Protein AF-A0A2V6JYT2-F1 (afdb_monomer_lite)

Secondary structure (DSSP, 8-state):
--PPEEEEEEE-----------PPPP-S--PPP-SPBPPGGGS--HHHHHHH-TT--EEEEEE--TT--S--SEEEEEEEE-TTS--EEEEEEEEESSHHHHHHHHHHHHHHHHTSTTEEE---TTS-TT---EEE-

Radius of gyration: 15.42 Å; chains: 1; bounding box: 34×36×38 Å

Foldseek 3Di:
DQDWDKDKDKDFAQDQDPPDPDDDDDDDDDPDLPQAADDPVPDDDPVRVCVVVVQQNDWPDKDADPLFDFHFNHKMKTWTHGPVRRGIIIIMMTIDSDPVRVLVRLVVSLVVQVPDAQWDWDDDVVDDPSDGDIYRD

Sequence (137 aa):
MKRIAILFAAIIVILPLVRGEQSPPRGTDGVSASGALVSRDAVVPLTLVTRFFPEATQEMSTGQNATAVGKSKATRSVIYTSSDKSKKVTMSVDQYASSSDASAAYEEAVQKSRTAQGFSPVDAPNLGLQAFIGAVT

Structure (mmCIF, N/CA/C/O backbone):
data_AF-A0A2V6JYT2-F1
#
_entry.id   AF-A0A2V6JYT2-F1
#
loop_
_atom_site.group_PDB
_atom_site.id
_atom_site.type_symbol
_atom_site.label_atom_id
_atom_site.label_alt_id
_atom_site.label_comp_id
_atom_site.label_asym_id
_atom_site.label_entity_id
_atom_site.label_seq_id
_atom_site.pdbx_PDB_ins_code
_atom_site.Cartn_x
_atom_site.Cartn_y
_atom_site.Cartn_z
_atom_site.occupancy
_atom_site.B_iso_or_equiv
_atom_site.auth_seq_id
_atom_site.auth_comp_id
_atom_site.auth_asym_id
_atom_site.auth_atom_id
_atom_site.pdbx_PDB_model_num
ATOM 1 N N . MET A 1 1 ? 7.251 -13.820 -23.187 1.00 34.16 1 MET A N 1
ATOM 2 C CA . MET A 1 1 ? 6.327 -13.613 -22.047 1.00 34.16 1 MET A CA 1
ATOM 3 C C . MET A 1 1 ? 6.923 -12.551 -21.126 1.00 34.16 1 MET A C 1
ATOM 5 O O . MET A 1 1 ? 7.953 -12.814 -20.519 1.00 34.16 1 MET A O 1
ATOM 9 N N . LYS A 1 2 ? 6.373 -11.327 -21.098 1.00 34.50 2 LYS A N 1
ATOM 10 C CA . LYS A 1 2 ? 6.871 -10.240 -20.231 1.00 34.50 2 LYS A CA 1
ATOM 11 C C . LYS A 1 2 ? 6.409 -10.516 -18.797 1.00 34.50 2 LYS A C 1
ATOM 13 O O . LYS A 1 2 ? 5.213 -10.470 -18.533 1.00 34.50 2 LYS A O 1
ATOM 18 N N . ARG A 1 3 ? 7.339 -10.861 -17.904 1.00 34.78 3 ARG A N 1
ATOM 19 C CA . ARG A 1 3 ? 7.066 -11.057 -16.473 1.00 34.78 3 ARG A CA 1
ATOM 20 C C . ARG A 1 3 ? 6.843 -9.680 -15.844 1.00 34.78 3 ARG A C 1
ATOM 22 O O . ARG A 1 3 ? 7.733 -8.839 -15.899 1.00 34.78 3 ARG A O 1
ATOM 29 N N . ILE A 1 4 ? 5.641 -9.437 -15.333 1.00 36.78 4 ILE A N 1
ATOM 30 C CA . ILE A 1 4 ? 5.256 -8.188 -14.665 1.00 36.78 4 ILE A CA 1
ATOM 31 C C . ILE A 1 4 ? 5.513 -8.362 -13.164 1.00 36.78 4 ILE A C 1
ATOM 33 O O . ILE A 1 4 ? 5.145 -9.394 -12.609 1.00 36.78 4 ILE A O 1
ATOM 37 N N . ALA A 1 5 ? 6.134 -7.370 -12.524 1.00 38.09 5 ALA A N 1
ATOM 38 C CA . ALA A 1 5 ? 6.329 -7.321 -11.075 1.00 38.09 5 ALA A CA 1
ATOM 39 C C . ALA A 1 5 ? 5.297 -6.376 -10.438 1.00 38.09 5 ALA A C 1
ATOM 41 O O . ALA A 1 5 ? 5.058 -5.280 -10.952 1.00 38.09 5 ALA A O 1
ATOM 42 N N . ILE A 1 6 ? 4.680 -6.827 -9.345 1.00 40.28 6 ILE A N 1
ATOM 43 C CA . ILE A 1 6 ? 3.630 -6.121 -8.603 1.00 40.28 6 ILE A CA 1
ATOM 44 C C . ILE A 1 6 ? 4.134 -5.906 -7.175 1.00 40.28 6 ILE A C 1
ATOM 46 O O . ILE A 1 6 ? 4.508 -6.877 -6.519 1.00 40.28 6 ILE A O 1
ATOM 50 N N . LEU A 1 7 ? 4.140 -4.656 -6.703 1.00 40.06 7 LEU A N 1
ATOM 51 C CA . LEU A 1 7 ? 4.433 -4.321 -5.308 1.00 40.06 7 LEU A CA 1
ATOM 52 C C . LEU A 1 7 ? 3.122 -4.034 -4.569 1.00 40.06 7 LEU A C 1
ATOM 54 O O . LEU A 1 7 ? 2.332 -3.202 -5.017 1.00 40.06 7 LEU A O 1
ATOM 58 N N . PHE A 1 8 ? 2.913 -4.704 -3.436 1.00 39.91 8 PHE A N 1
ATOM 59 C CA . PHE A 1 8 ? 1.818 -4.412 -2.513 1.00 39.91 8 PHE A CA 1
ATOM 60 C C . PHE A 1 8 ? 2.359 -3.601 -1.341 1.00 39.91 8 PHE A C 1
ATOM 62 O O . PHE A 1 8 ? 3.177 -4.098 -0.571 1.00 39.91 8 PHE A O 1
ATOM 69 N N . ALA A 1 9 ? 1.880 -2.368 -1.192 1.00 39.22 9 ALA A N 1
ATOM 70 C CA . ALA A 1 9 ? 2.132 -1.556 -0.011 1.00 39.22 9 ALA A CA 1
ATOM 71 C C . ALA A 1 9 ? 0.795 -1.258 0.677 1.00 39.22 9 ALA A C 1
ATOM 73 O O . ALA A 1 9 ? -0.102 -0.636 0.096 1.00 39.22 9 ALA A O 1
ATOM 74 N N . ALA A 1 10 ? 0.659 -1.725 1.918 1.00 35.66 10 ALA A N 1
ATOM 75 C CA . ALA A 1 10 ? -0.431 -1.359 2.811 1.00 35.66 10 ALA A CA 1
ATOM 76 C C . ALA A 1 10 ? 0.118 -0.360 3.831 1.00 35.66 10 ALA A C 1
ATOM 78 O O . ALA A 1 10 ? 0.991 -0.704 4.624 1.00 35.66 10 ALA A O 1
ATOM 79 N N . ILE A 1 11 ? -0.380 0.877 3.803 1.00 40.81 11 ILE A N 1
ATOM 80 C CA . ILE A 1 11 ? -0.053 1.872 4.824 1.00 40.81 11 ILE A CA 1
ATOM 81 C C . ILE A 1 11 ? -1.250 1.940 5.772 1.00 40.81 11 ILE A C 1
ATOM 83 O O . ILE A 1 11 ? -2.325 2.425 5.409 1.00 40.81 11 ILE A O 1
ATOM 87 N N . ILE A 1 12 ? -1.069 1.438 6.992 1.00 34.78 12 ILE A N 1
ATOM 88 C CA . ILE A 1 12 ? -2.044 1.589 8.073 1.00 34.78 12 ILE A CA 1
ATOM 89 C C . ILE A 1 12 ? -1.742 2.925 8.750 1.00 34.78 12 ILE A C 1
ATOM 91 O O . ILE A 1 12 ? -0.849 3.019 9.586 1.00 34.78 12 ILE A O 1
ATOM 95 N N . VAL A 1 13 ? -2.467 3.974 8.368 1.00 31.86 13 VAL A N 1
ATOM 96 C CA . VAL A 1 13 ? -2.401 5.266 9.057 1.00 31.86 13 VAL A CA 1
ATOM 97 C C . VAL A 1 13 ? -3.623 5.390 9.961 1.00 31.86 13 VAL A C 1
ATOM 99 O O . VAL A 1 13 ? -4.723 5.666 9.482 1.00 31.86 13 VAL A O 1
ATOM 102 N N . ILE A 1 14 ? -3.442 5.195 11.268 1.00 31.02 14 ILE A N 1
ATOM 103 C CA . ILE A 1 14 ? -4.459 5.528 12.273 1.00 31.02 14 ILE A CA 1
ATOM 104 C C . ILE A 1 14 ? -4.272 7.010 12.623 1.00 31.02 14 ILE A C 1
ATOM 106 O O . ILE A 1 14 ? -3.548 7.341 13.552 1.00 31.02 14 ILE A O 1
ATOM 110 N N . LEU A 1 15 ? -4.883 7.911 11.850 1.00 28.33 15 LEU A N 1
ATOM 111 C CA . LEU A 1 15 ? -4.938 9.340 12.184 1.00 28.33 15 LEU A CA 1
ATOM 112 C C . LEU A 1 15 ? -6.358 9.712 12.631 1.00 28.33 15 LEU A C 1
ATOM 114 O O . LEU A 1 15 ? -7.304 9.367 11.917 1.00 28.33 15 LEU A O 1
ATOM 118 N N . PRO A 1 16 ? -6.544 10.460 13.735 1.00 28.14 16 PRO A N 1
ATOM 119 C CA . PRO A 1 16 ? -7.782 11.194 13.948 1.00 28.14 16 PRO A CA 1
ATOM 120 C C . PRO A 1 16 ? -7.913 12.256 12.847 1.00 28.14 16 PRO A C 1
ATOM 122 O O . PRO A 1 16 ? -7.005 13.054 12.610 1.00 28.14 16 PRO A O 1
ATOM 125 N N . LEU A 1 17 ? -9.036 12.244 12.131 1.00 32.84 17 LEU A N 1
ATOM 126 C CA . LEU A 1 17 ? -9.308 13.184 11.046 1.00 32.84 17 LEU A CA 1
ATOM 127 C C . LEU A 1 17 ? -9.512 14.599 11.617 1.00 32.84 17 LEU A C 1
ATOM 129 O O . LEU A 1 17 ? -10.593 14.939 12.093 1.00 32.84 17 LEU A O 1
ATOM 133 N N . VAL A 1 18 ? -8.492 15.455 11.519 1.00 29.80 18 VAL A N 1
ATOM 134 C CA . VAL A 1 18 ? -8.724 16.901 11.424 1.00 29.80 18 VAL A CA 1
ATOM 135 C C . VAL A 1 18 ? -9.367 17.145 10.061 1.00 29.80 18 VAL A C 1
ATOM 137 O O . VAL A 1 18 ? -8.817 16.769 9.025 1.00 29.80 18 VAL A O 1
ATOM 140 N N . ARG A 1 19 ? -10.571 17.729 10.061 1.00 34.16 19 ARG A N 1
ATOM 141 C CA . ARG A 1 19 ? -11.300 18.128 8.852 1.00 34.16 19 ARG A CA 1
ATOM 142 C C . ARG A 1 19 ? -10.484 19.195 8.115 1.00 34.16 19 ARG A C 1
ATOM 144 O O . ARG A 1 19 ? -10.580 20.378 8.416 1.00 34.16 19 ARG A O 1
ATOM 151 N N . GLY A 1 20 ? -9.696 18.754 7.148 1.00 30.61 20 GLY A N 1
ATOM 152 C CA . GLY A 1 20 ? -9.017 19.592 6.176 1.00 30.61 20 GLY A CA 1
ATOM 153 C C . GLY A 1 20 ? -8.935 18.824 4.870 1.00 30.61 20 GLY A C 1
ATOM 154 O O . GLY A 1 20 ? -8.175 17.866 4.754 1.00 30.61 20 GLY A O 1
ATOM 155 N N . GLU A 1 21 ? -9.752 19.212 3.895 1.00 38.12 21 GLU A N 1
ATOM 156 C CA . GLU A 1 21 ? -9.551 18.828 2.502 1.00 38.12 21 GLU A CA 1
ATOM 157 C C . GLU A 1 21 ? -8.209 19.414 2.058 1.00 38.12 21 GLU A C 1
ATOM 159 O O . GLU A 1 21 ? -8.109 20.581 1.679 1.00 38.12 21 GLU A O 1
ATOM 164 N N . GLN A 1 22 ? -7.140 18.630 2.187 1.00 30.80 22 GLN A N 1
ATOM 165 C CA . GLN A 1 22 ? -5.821 19.072 1.772 1.00 30.80 22 GLN A CA 1
ATOM 166 C C . GLN A 1 22 ? -5.760 19.025 0.246 1.00 30.80 22 GLN A C 1
ATOM 168 O O . GLN A 1 22 ? -5.538 17.981 -0.367 1.00 30.80 22 GLN A O 1
ATOM 173 N N . SER A 1 23 ? -5.999 20.190 -0.358 1.00 32.00 23 SER A N 1
ATOM 174 C CA . SER A 1 23 ? -5.644 20.472 -1.746 1.00 32.00 23 SER A CA 1
ATOM 175 C C . SER A 1 23 ? -4.159 20.141 -1.962 1.00 32.00 23 SER A C 1
ATOM 177 O O . SER A 1 23 ? -3.344 20.457 -1.088 1.00 32.00 23 SER A O 1
ATOM 179 N N . PRO A 1 24 ? -3.771 19.515 -3.088 1.00 37.28 24 PRO A N 1
ATOM 180 C CA . PRO A 1 24 ? -2.376 19.169 -3.321 1.00 37.28 24 PRO A CA 1
ATOM 181 C C . PRO A 1 24 ? -1.527 20.447 -3.430 1.00 37.28 24 PRO A C 1
ATOM 183 O O . PRO A 1 24 ? -1.917 21.363 -4.165 1.00 37.28 24 PRO A O 1
ATOM 186 N N . PRO A 1 25 ? -0.364 20.533 -2.759 1.00 34.56 25 PRO A N 1
ATOM 187 C CA . PRO A 1 25 ? 0.583 21.603 -3.025 1.00 34.56 25 PRO A CA 1
ATOM 188 C C . PRO A 1 25 ? 1.113 21.465 -4.460 1.00 34.56 25 PRO A C 1
ATOM 190 O O . PRO A 1 25 ? 1.455 20.374 -4.918 1.00 34.56 25 PRO A O 1
ATOM 193 N N . ARG A 1 26 ? 1.140 22.583 -5.192 1.00 46.09 26 ARG A N 1
ATOM 194 C CA . ARG A 1 26 ? 1.778 22.683 -6.511 1.00 46.09 26 ARG A CA 1
ATOM 195 C C . ARG A 1 26 ? 3.294 22.843 -6.339 1.00 46.09 26 ARG A C 1
ATOM 197 O O . ARG A 1 26 ? 3.721 23.757 -5.641 1.00 46.09 26 ARG A O 1
ATOM 204 N N . GLY A 1 27 ? 4.057 22.020 -7.064 1.00 35.28 27 GLY A N 1
ATOM 205 C CA . GLY A 1 27 ? 5.527 22.055 -7.191 1.00 35.28 27 GLY A CA 1
ATOM 206 C C . GLY A 1 27 ? 6.207 21.080 -6.223 1.00 35.28 27 GLY A C 1
ATOM 207 O O . GLY A 1 27 ? 5.874 21.085 -5.048 1.00 35.28 27 GLY A O 1
ATOM 208 N N . THR A 1 28 ? 7.114 20.186 -6.620 1.00 38.91 28 THR A N 1
ATOM 209 C CA . THR A 1 28 ? 8.091 20.187 -7.724 1.00 38.91 28 THR A CA 1
ATOM 210 C C . THR A 1 28 ? 8.371 18.750 -8.215 1.00 38.91 28 THR A C 1
ATOM 212 O O . THR A 1 28 ? 8.385 17.815 -7.422 1.00 38.91 28 THR A O 1
ATOM 215 N N . ASP A 1 29 ? 8.554 18.587 -9.532 1.00 44.16 29 ASP A N 1
ATOM 216 C CA . ASP A 1 29 ? 9.146 17.442 -10.257 1.00 44.16 29 ASP A CA 1
ATOM 217 C C . ASP A 1 29 ? 8.909 16.017 -9.717 1.00 44.16 29 ASP A C 1
ATOM 219 O O . ASP A 1 29 ? 9.833 15.252 -9.442 1.00 44.16 29 ASP A O 1
ATOM 223 N N . GLY A 1 30 ? 7.640 15.608 -9.657 1.00 38.75 30 GLY A N 1
ATOM 224 C CA . GLY A 1 30 ? 7.263 14.196 -9.600 1.00 38.75 30 GLY A CA 1
ATOM 225 C C . GLY A 1 30 ? 7.188 13.619 -11.013 1.00 38.75 30 GLY A C 1
ATOM 226 O O . GLY A 1 30 ? 6.240 13.909 -11.745 1.00 38.75 30 GLY A O 1
ATOM 227 N N . VAL A 1 31 ? 8.177 12.815 -11.417 1.00 40.34 31 VAL A N 1
ATOM 228 C CA . VAL A 1 31 ? 8.126 12.071 -12.686 1.00 40.34 31 VAL A CA 1
ATOM 229 C C . VAL A 1 31 ? 6.838 11.248 -12.714 1.00 40.34 31 VAL A C 1
ATOM 231 O O . VAL A 1 31 ? 6.617 10.376 -11.878 1.00 40.34 31 VAL A O 1
ATOM 234 N N . SER A 1 32 ? 5.981 11.589 -13.676 1.00 41.00 32 SER A N 1
ATOM 235 C CA . SER A 1 32 ? 4.633 11.065 -13.855 1.00 41.00 32 SER A CA 1
ATOM 236 C C . SER A 1 32 ? 4.590 9.535 -13.822 1.00 41.00 32 SER A C 1
ATOM 238 O O . SER A 1 32 ? 5.157 8.876 -14.696 1.00 41.00 32 SER A O 1
ATOM 240 N N . ALA A 1 33 ? 3.797 8.972 -12.904 1.00 51.19 33 ALA A N 1
ATOM 241 C CA . ALA A 1 33 ? 3.042 7.767 -13.235 1.00 51.19 33 ALA A CA 1
ATOM 242 C C . ALA A 1 33 ? 2.311 8.057 -14.554 1.00 51.19 33 ALA A C 1
ATOM 244 O O . ALA A 1 33 ? 1.768 9.150 -14.710 1.00 51.19 33 ALA A O 1
ATOM 245 N N . SER A 1 34 ? 2.317 7.137 -15.517 1.00 52.03 34 SER A N 1
ATOM 246 C CA . SER A 1 34 ? 1.886 7.400 -16.905 1.00 52.03 34 SER A CA 1
ATOM 247 C C . SER A 1 34 ? 0.393 7.752 -17.102 1.00 52.03 34 SER A C 1
ATOM 249 O O . SER A 1 34 ? -0.164 7.554 -18.176 1.00 52.03 34 SER A O 1
ATOM 251 N N . GLY A 1 35 ? -0.318 8.218 -16.075 1.00 63.38 35 GLY A N 1
ATOM 252 C CA . GLY A 1 35 ? -1.769 8.368 -16.077 1.00 63.38 35 GLY A CA 1
ATOM 253 C C . GLY A 1 35 ? -2.492 7.031 -15.872 1.00 63.38 35 GLY A C 1
ATOM 254 O O . GLY A 1 35 ? -3.630 7.008 -15.408 1.00 63.38 35 GLY A O 1
ATOM 255 N N . ALA A 1 36 ? -1.831 5.911 -16.177 1.00 84.38 36 ALA A N 1
ATOM 256 C CA . ALA A 1 36 ? -2.442 4.595 -16.204 1.00 84.38 36 ALA A CA 1
ATOM 257 C C . ALA A 1 36 ? -2.801 4.073 -14.805 1.00 84.38 36 ALA A C 1
ATOM 259 O O . ALA A 1 36 ? -2.002 4.117 -13.867 1.00 84.38 36 ALA A O 1
ATOM 260 N N . LEU A 1 37 ? -4.009 3.519 -14.698 1.00 92.25 37 LEU A N 1
ATOM 261 C CA . LEU A 1 37 ? -4.483 2.826 -13.508 1.00 92.25 37 LEU A CA 1
ATOM 262 C C . LEU A 1 37 ? -4.236 1.322 -13.630 1.00 92.25 37 LEU A C 1
ATOM 264 O O . LEU A 1 37 ? -4.544 0.723 -14.660 1.00 92.25 37 LEU A O 1
ATOM 268 N N . VAL A 1 38 ? -3.756 0.695 -12.556 1.00 91.75 38 VAL A N 1
ATOM 269 C CA . VAL A 1 38 ? -3.718 -0.776 -12.458 1.00 91.75 38 VAL A CA 1
ATOM 270 C C . VAL A 1 38 ? -5.154 -1.334 -12.528 1.00 91.75 38 VAL A C 1
ATOM 272 O O . VAL A 1 38 ? -6.107 -0.654 -12.126 1.00 91.75 38 VAL A O 1
ATOM 275 N N . SER A 1 39 ? -5.340 -2.555 -13.048 1.00 90.50 39 SER A N 1
ATOM 276 C CA . SER A 1 39 ? -6.658 -3.217 -13.067 1.00 90.50 39 SER A CA 1
ATOM 277 C C . SER A 1 39 ? -7.246 -3.343 -11.656 1.00 90.50 39 SER A C 1
ATOM 279 O O . SER A 1 39 ? -6.516 -3.516 -10.679 1.00 90.50 39 SER A O 1
ATOM 281 N N . ARG A 1 40 ? -8.579 -3.285 -11.549 1.00 88.44 40 ARG A N 1
ATOM 282 C CA . ARG A 1 40 ? -9.297 -3.519 -10.286 1.00 88.44 40 ARG A CA 1
ATOM 283 C C . ARG A 1 40 ? -9.076 -4.932 -9.745 1.00 88.44 40 ARG A C 1
ATOM 285 O O . ARG A 1 40 ? -9.041 -5.087 -8.532 1.00 88.44 40 ARG A O 1
ATOM 292 N N . ASP A 1 41 ? -8.833 -5.913 -10.611 1.00 88.56 41 ASP A N 1
ATOM 293 C CA . ASP A 1 41 ? -8.619 -7.312 -10.205 1.00 88.56 41 ASP A CA 1
ATOM 294 C C . ASP A 1 41 ? -7.315 -7.528 -9.421 1.00 88.56 41 ASP A C 1
ATOM 296 O O . ASP A 1 41 ? -7.146 -8.551 -8.765 1.00 88.56 41 ASP A O 1
ATOM 300 N N . ALA A 1 42 ? -6.382 -6.571 -9.480 1.00 85.19 42 ALA A N 1
ATOM 301 C CA . ALA A 1 42 ? -5.143 -6.610 -8.705 1.00 85.19 42 ALA A CA 1
ATOM 302 C C . ALA A 1 42 ? -5.288 -5.994 -7.301 1.00 85.19 42 ALA A C 1
ATOM 304 O O . ALA A 1 42 ? -4.342 -6.031 -6.517 1.00 85.19 42 ALA A O 1
ATOM 305 N N . VAL A 1 43 ? -6.440 -5.395 -6.980 1.00 88.31 43 VAL A N 1
ATOM 306 C CA . VAL A 1 43 ? -6.708 -4.810 -5.662 1.00 88.31 43 VAL A CA 1
ATOM 307 C C . VAL A 1 43 ? -7.279 -5.868 -4.727 1.00 88.31 43 VAL A C 1
ATOM 309 O O . VAL A 1 43 ? -8.114 -6.675 -5.121 1.00 88.31 43 VAL A O 1
ATOM 312 N N . VAL A 1 44 ? -6.882 -5.808 -3.455 1.00 87.75 44 VAL A N 1
ATOM 313 C CA . VAL A 1 44 ? -7.452 -6.631 -2.381 1.00 87.75 44 VAL A CA 1
ATOM 314 C C . VAL A 1 44 ? -8.934 -6.278 -2.183 1.00 87.75 44 VAL A C 1
ATOM 316 O O . VAL A 1 44 ? -9.210 -5.151 -1.777 1.00 87.75 44 VAL A O 1
ATOM 319 N N . PRO A 1 45 ? -9.892 -7.195 -2.423 1.00 90.88 45 PRO A N 1
ATOM 320 C CA . PRO A 1 45 ? -11.317 -6.913 -2.256 1.00 90.88 45 PRO A CA 1
ATOM 321 C C . PRO A 1 45 ? -11.688 -6.601 -0.805 1.00 90.88 45 PRO A C 1
ATOM 323 O O . PRO A 1 45 ? -11.122 -7.189 0.119 1.00 90.88 45 PRO A O 1
ATOM 326 N N . LEU A 1 46 ? -12.712 -5.764 -0.606 1.00 92.81 46 LEU A N 1
ATOM 327 C CA . LEU A 1 46 ? -13.221 -5.377 0.717 1.00 92.81 46 LEU A CA 1
ATOM 328 C C . LEU A 1 46 ? -13.469 -6.582 1.641 1.00 92.81 46 LEU A C 1
ATOM 330 O O . LEU A 1 46 ? -13.114 -6.530 2.810 1.00 92.81 46 LEU A O 1
ATOM 334 N N . THR A 1 47 ? -13.995 -7.693 1.116 1.00 92.94 47 THR A N 1
ATOM 335 C CA . THR A 1 47 ? -14.256 -8.919 1.893 1.00 92.94 47 THR A CA 1
ATOM 336 C C . THR A 1 47 ? -13.002 -9.557 2.495 1.00 92.94 47 THR A C 1
ATOM 338 O O . THR A 1 47 ? -13.097 -10.241 3.514 1.00 92.94 47 THR A O 1
ATOM 341 N N . LEU A 1 48 ? -11.828 -9.364 1.883 1.00 92.31 48 LEU A N 1
ATOM 342 C CA . LEU A 1 48 ? -10.544 -9.758 2.464 1.00 92.31 48 LEU A CA 1
ATOM 343 C C . LEU A 1 48 ? -10.025 -8.687 3.420 1.00 92.31 48 LEU A C 1
ATOM 345 O O . LEU A 1 48 ? -9.526 -9.034 4.485 1.00 92.31 48 LEU A O 1
ATOM 349 N N . VAL A 1 49 ? -10.191 -7.405 3.086 1.00 92.00 49 VAL A N 1
ATOM 350 C CA . VAL A 1 49 ? -9.798 -6.294 3.966 1.00 92.00 49 VAL A CA 1
ATOM 351 C C . VAL A 1 49 ? -10.496 -6.397 5.317 1.00 92.00 49 VAL A C 1
ATOM 353 O O . VAL A 1 49 ? -9.821 -6.360 6.341 1.00 92.00 49 VAL A O 1
ATOM 356 N N . THR A 1 50 ? -11.808 -6.644 5.339 1.00 92.88 50 THR A N 1
ATOM 357 C CA . THR A 1 50 ? -12.601 -6.786 6.570 1.00 92.88 50 THR A CA 1
ATOM 358 C C . THR A 1 50 ? -12.161 -7.955 7.448 1.00 92.88 50 THR A C 1
ATOM 360 O O . THR A 1 50 ? -12.414 -7.944 8.646 1.00 92.88 50 THR A O 1
ATOM 363 N N . ARG A 1 51 ? -11.489 -8.976 6.894 1.00 93.12 51 ARG A N 1
ATOM 364 C CA . ARG A 1 51 ? -10.953 -10.086 7.703 1.00 93.12 51 ARG A CA 1
ATOM 365 C C . ARG A 1 51 ? -9.762 -9.657 8.560 1.00 93.12 51 ARG A C 1
ATOM 367 O O . ARG A 1 51 ? -9.578 -10.215 9.635 1.00 93.12 51 ARG A O 1
ATOM 374 N N . PHE A 1 52 ? -8.969 -8.693 8.090 1.00 88.44 52 PHE A N 1
ATOM 375 C CA . PHE A 1 52 ? -7.783 -8.187 8.795 1.00 88.44 52 PHE A CA 1
ATOM 376 C C . PHE A 1 52 ? -8.040 -6.852 9.503 1.00 88.44 52 PHE A C 1
ATOM 378 O O . PHE A 1 52 ? -7.437 -6.571 10.534 1.00 88.44 52 PHE A O 1
ATOM 385 N N . PHE A 1 53 ? -8.967 -6.052 8.976 1.00 90.69 53 PHE A N 1
ATOM 386 C CA . PHE A 1 53 ? -9.397 -4.768 9.516 1.00 90.69 53 PHE A CA 1
ATOM 387 C C . PHE A 1 53 ? -10.930 -4.752 9.609 1.00 90.69 53 PHE A C 1
ATOM 389 O O . PHE A 1 53 ? -11.582 -4.167 8.744 1.00 90.69 53 PHE A O 1
ATOM 396 N N . PRO A 1 54 ? -11.530 -5.386 10.636 1.00 92.88 54 PRO A N 1
ATOM 397 C CA . PRO A 1 54 ? -12.990 -5.522 10.749 1.00 92.88 54 PRO A CA 1
ATOM 398 C C . PRO A 1 54 ? -13.747 -4.191 10.747 1.00 92.88 54 PRO A C 1
ATOM 400 O O . PRO A 1 54 ? -14.890 -4.119 10.311 1.00 92.88 54 PRO A O 1
ATOM 403 N N . GLU A 1 55 ? -13.078 -3.131 11.194 1.00 90.69 55 GLU A N 1
ATOM 404 C CA . GLU A 1 55 ? -13.593 -1.764 11.217 1.00 90.69 55 GLU A CA 1
ATOM 405 C C . GLU A 1 55 ? -13.729 -1.147 9.817 1.00 90.69 55 GLU A C 1
ATOM 407 O O . GLU A 1 55 ? -14.496 -0.211 9.645 1.00 90.69 55 GLU A O 1
ATOM 412 N N . ALA A 1 56 ? -12.988 -1.619 8.808 1.00 93.25 56 ALA A N 1
ATOM 413 C CA . ALA A 1 56 ? -13.006 -1.065 7.456 1.00 93.25 56 ALA A CA 1
ATOM 414 C C . ALA A 1 56 ? -14.147 -1.686 6.633 1.00 93.25 56 ALA A C 1
ATOM 416 O O . ALA A 1 56 ? -13.934 -2.611 5.855 1.00 93.25 56 ALA A O 1
ATOM 417 N N . THR A 1 57 ? -15.370 -1.196 6.830 1.00 95.62 57 THR A N 1
ATOM 418 C CA . THR A 1 57 ? -16.614 -1.780 6.300 1.00 95.62 57 THR A CA 1
ATOM 419 C C . THR A 1 57 ? -17.032 -1.259 4.925 1.00 95.62 57 THR A C 1
ATOM 421 O O . THR A 1 57 ? -17.975 -1.791 4.338 1.00 95.62 57 THR A O 1
ATOM 424 N N . GLN A 1 58 ? -16.375 -0.222 4.400 1.00 96.06 58 GLN A N 1
ATOM 425 C CA . GLN A 1 58 ? -16.755 0.431 3.145 1.00 96.06 58 GLN A CA 1
ATOM 426 C C . GLN A 1 58 ? -15.531 0.758 2.292 1.00 96.06 58 GLN A C 1
ATOM 428 O O . GLN A 1 58 ? -14.498 1.164 2.817 1.00 96.06 58 GLN A O 1
ATOM 433 N N . GLU A 1 59 ? -15.651 0.643 0.968 1.00 94.69 59 GLU A N 1
ATOM 434 C CA . GLU A 1 59 ? -14.739 1.324 0.044 1.00 94.69 59 GLU A CA 1
ATOM 435 C C . GLU A 1 59 ? -15.195 2.781 -0.106 1.00 94.69 59 GLU A C 1
ATOM 437 O O . GLU A 1 59 ? -16.320 3.044 -0.524 1.00 94.69 59 GLU A O 1
ATOM 442 N N . MET A 1 60 ? -14.324 3.729 0.234 1.00 93.94 60 MET A N 1
ATOM 443 C CA . MET A 1 60 ? -14.590 5.162 0.118 1.00 93.94 60 MET A CA 1
ATOM 444 C C . MET A 1 60 ? -14.152 5.722 -1.235 1.00 93.94 60 MET A C 1
ATOM 446 O O . MET A 1 60 ? -14.853 6.551 -1.812 1.00 93.94 60 MET A O 1
ATOM 450 N N . SER A 1 61 ? -12.977 5.325 -1.730 1.00 93.44 61 SER A N 1
ATOM 451 C CA . SER A 1 61 ? -12.461 5.822 -3.006 1.00 93.44 61 SER A CA 1
ATOM 452 C C . SER A 1 61 ? -11.418 4.898 -3.624 1.00 93.44 61 SER A C 1
ATOM 454 O O . SER A 1 61 ? -10.754 4.116 -2.944 1.00 93.44 61 SER A O 1
ATOM 456 N N . THR A 1 62 ? -11.243 5.036 -4.939 1.00 93.25 62 THR A N 1
ATOM 457 C CA . THR A 1 62 ? -10.131 4.456 -5.690 1.00 93.25 62 THR A CA 1
ATOM 458 C C . THR A 1 62 ? -9.531 5.505 -6.617 1.00 93.25 62 THR A C 1
ATOM 460 O O . THR A 1 62 ? -10.241 6.373 -7.123 1.00 93.25 62 THR A O 1
ATOM 463 N N . GLY A 1 63 ? -8.240 5.405 -6.901 1.00 93.12 63 GLY A N 1
ATOM 464 C CA . GLY A 1 63 ? -7.580 6.283 -7.857 1.00 93.12 63 GLY A CA 1
ATOM 465 C C . GLY A 1 63 ? -6.120 5.918 -8.030 1.00 93.12 63 GLY A C 1
ATOM 466 O O . GLY A 1 63 ? -5.716 4.806 -7.704 1.00 93.12 63 GLY A O 1
ATOM 467 N N . GLN A 1 64 ? -5.329 6.851 -8.544 1.00 92.81 64 GLN A N 1
ATOM 468 C CA . GLN A 1 64 ? -3.880 6.690 -8.615 1.00 92.81 64 GLN A CA 1
ATOM 469 C C . GLN A 1 64 ? -3.249 6.721 -7.220 1.00 92.81 64 GLN A C 1
ATOM 471 O O . GLN A 1 64 ? -3.749 7.380 -6.307 1.00 92.81 64 GLN A O 1
ATOM 476 N N . ASN A 1 65 ? -2.121 6.030 -7.068 1.00 91.12 65 ASN A N 1
ATOM 477 C CA . ASN A 1 65 ? -1.286 6.142 -5.881 1.00 91.12 65 ASN A CA 1
ATOM 478 C C . ASN A 1 65 ? -0.355 7.359 -6.002 1.00 91.12 65 ASN A C 1
ATOM 480 O O . ASN A 1 65 ? 0.662 7.296 -6.690 1.00 91.12 65 ASN A O 1
ATOM 484 N N . ALA A 1 66 ? -0.693 8.463 -5.332 1.00 88.12 66 ALA A N 1
ATOM 485 C CA . ALA A 1 66 ? 0.133 9.674 -5.325 1.00 88.12 66 ALA A CA 1
ATOM 486 C C . ALA A 1 66 ? 1.432 9.521 -4.511 1.00 88.12 66 ALA A C 1
ATOM 488 O O . ALA A 1 66 ? 2.328 10.350 -4.637 1.00 88.12 66 ALA A O 1
ATOM 489 N N . THR A 1 67 ? 1.540 8.479 -3.680 1.00 86.81 67 THR A N 1
ATOM 490 C CA . THR A 1 67 ? 2.740 8.195 -2.881 1.00 86.81 67 THR A CA 1
ATOM 491 C C . THR A 1 67 ? 3.632 7.133 -3.520 1.00 86.81 67 THR A C 1
ATOM 493 O O . THR A 1 67 ? 4.588 6.693 -2.885 1.00 86.81 67 THR A O 1
ATOM 496 N N . ALA A 1 68 ? 3.318 6.690 -4.744 1.00 88.88 68 ALA A N 1
ATOM 497 C CA . ALA A 1 68 ? 4.177 5.782 -5.490 1.00 88.88 68 ALA A CA 1
ATOM 498 C C . ALA A 1 68 ? 5.544 6.434 -5.724 1.00 88.88 68 ALA A C 1
ATOM 500 O O . ALA A 1 68 ? 5.642 7.628 -6.011 1.00 88.88 68 ALA A O 1
ATOM 501 N N . VAL A 1 69 ? 6.600 5.639 -5.607 1.00 88.50 69 VAL A N 1
ATOM 502 C CA . VAL A 1 69 ? 7.982 6.085 -5.803 1.00 88.50 69 VAL A CA 1
ATOM 503 C C . VAL A 1 69 ? 8.593 5.407 -7.026 1.00 88.50 69 VAL A C 1
ATOM 505 O O . VAL A 1 69 ? 8.025 4.468 -7.584 1.00 88.50 69 VAL A O 1
ATOM 508 N N . GLY A 1 70 ? 9.738 5.903 -7.489 1.00 88.62 70 GLY A N 1
ATOM 509 C CA . GLY A 1 70 ? 10.347 5.432 -8.729 1.00 88.62 70 GLY A CA 1
ATOM 510 C C . GLY A 1 70 ? 9.486 5.676 -9.979 1.00 88.62 70 GLY A C 1
ATOM 511 O O . GLY A 1 70 ? 8.597 6.526 -10.016 1.00 88.62 70 GLY A O 1
ATOM 512 N N . LYS A 1 71 ? 9.780 4.929 -11.049 1.00 89.19 71 LYS A N 1
ATOM 513 C CA . LYS A 1 71 ? 9.130 5.070 -12.366 1.00 89.19 71 LYS A CA 1
ATOM 514 C C . LYS A 1 71 ? 8.065 3.995 -12.569 1.00 89.19 71 LYS A C 1
ATOM 516 O O . LYS A 1 71 ? 8.243 3.063 -13.357 1.00 89.19 71 LYS A O 1
ATOM 521 N N . SER A 1 72 ? 6.964 4.108 -11.830 1.00 88.88 72 SER A N 1
ATOM 522 C CA . SER A 1 72 ? 5.824 3.205 -11.994 1.00 88.88 72 SER A CA 1
ATOM 523 C C . SER A 1 72 ? 5.160 3.391 -13.367 1.00 88.88 72 SER A C 1
ATOM 525 O O . SER A 1 72 ? 5.037 4.491 -13.909 1.00 88.88 72 SER A O 1
ATOM 527 N N . LYS A 1 73 ? 4.728 2.279 -13.964 1.00 91.88 73 LYS A N 1
ATOM 528 C CA . LYS A 1 73 ? 3.982 2.267 -15.226 1.00 91.88 73 LYS A CA 1
ATOM 529 C C . LYS A 1 73 ? 2.510 2.546 -14.998 1.00 91.88 73 LYS A C 1
ATOM 531 O O . LYS A 1 73 ? 1.906 3.255 -15.790 1.00 91.88 73 LYS A O 1
ATOM 536 N N . ALA A 1 74 ? 1.946 1.977 -13.945 1.00 90.62 74 ALA A N 1
ATOM 537 C CA . ALA A 1 74 ? 0.565 2.176 -13.550 1.00 90.62 74 ALA A CA 1
ATOM 538 C C . ALA A 1 74 ? 0.473 2.057 -12.034 1.00 90.62 74 ALA A C 1
ATOM 540 O O . ALA A 1 74 ? 1.227 1.291 -11.430 1.00 90.62 74 ALA A O 1
ATOM 541 N N . THR A 1 75 ? -0.462 2.781 -11.432 1.00 93.44 75 THR A N 1
ATOM 542 C CA . THR A 1 75 ? -0.695 2.718 -9.987 1.00 93.44 75 THR A CA 1
ATOM 543 C C . THR A 1 75 ? -2.172 2.582 -9.683 1.00 93.44 75 THR A C 1
ATOM 545 O O . THR A 1 75 ? -3.033 2.944 -10.488 1.00 93.44 75 THR A O 1
ATOM 548 N N . ARG A 1 76 ? -2.492 2.047 -8.511 1.00 93.94 76 ARG A N 1
ATOM 549 C CA . ARG A 1 76 ? -3.826 2.176 -7.939 1.00 93.94 76 ARG A CA 1
ATOM 550 C C . ARG A 1 76 ? -3.736 2.228 -6.427 1.00 93.94 76 ARG A C 1
ATOM 552 O O . ARG A 1 76 ? -3.034 1.434 -5.820 1.00 93.94 76 ARG A O 1
ATOM 559 N N . SER A 1 77 ? -4.502 3.129 -5.835 1.00 94.12 77 SER A N 1
ATOM 560 C CA . SER A 1 77 ? -4.772 3.192 -4.407 1.00 94.12 77 SER A CA 1
ATOM 561 C C . SER A 1 77 ? -6.271 3.032 -4.173 1.00 94.12 77 SER A C 1
ATOM 563 O O . SER A 1 77 ? -7.087 3.505 -4.974 1.00 94.12 77 SER A O 1
ATOM 565 N N . VAL A 1 78 ? -6.633 2.322 -3.109 1.00 94.94 78 VAL A N 1
ATOM 566 C CA . VAL A 1 78 ? -8.007 2.161 -2.636 1.00 94.94 78 VAL A CA 1
ATOM 567 C C . VAL A 1 78 ? -8.057 2.492 -1.158 1.00 94.94 78 VAL A C 1
ATOM 569 O O . VAL A 1 78 ? -7.222 2.038 -0.375 1.00 94.94 78 VAL A O 1
ATOM 572 N N . ILE A 1 79 ? -9.035 3.311 -0.800 1.00 94.44 79 ILE A N 1
ATOM 573 C CA . ILE A 1 79 ? -9.279 3.750 0.561 1.00 94.44 79 ILE A CA 1
ATOM 574 C C . ILE A 1 79 ? -10.508 3.019 1.080 1.00 94.44 79 ILE A C 1
ATOM 576 O O . ILE A 1 79 ? -11.609 3.209 0.564 1.00 94.44 79 ILE A O 1
ATOM 580 N N . TYR A 1 80 ? -10.315 2.233 2.132 1.00 94.56 80 TYR A N 1
ATOM 581 C CA . TYR A 1 80 ? -11.377 1.606 2.903 1.00 94.56 80 TYR A CA 1
ATOM 582 C C . TYR A 1 80 ? -11.571 2.341 4.221 1.00 94.56 80 TYR A C 1
ATOM 584 O O . TYR A 1 80 ? -10.593 2.771 4.835 1.00 94.56 80 TYR A O 1
ATOM 592 N N . THR A 1 81 ? -12.810 2.486 4.675 1.00 95.62 81 THR A N 1
ATOM 593 C CA . THR A 1 81 ? -13.114 3.202 5.916 1.00 95.62 81 THR A CA 1
ATOM 594 C C . THR A 1 81 ? -14.146 2.493 6.761 1.00 95.62 81 THR A C 1
ATOM 596 O O . THR A 1 81 ? -14.915 1.668 6.268 1.00 95.62 81 THR A O 1
ATOM 599 N N . SER A 1 82 ? -14.184 2.868 8.034 1.00 94.44 82 SER A N 1
ATOM 600 C CA . SER A 1 82 ? -15.324 2.595 8.899 1.00 94.44 82 SER A CA 1
ATOM 601 C C . SER A 1 82 ? -16.566 3.364 8.464 1.00 94.44 82 SER A C 1
ATOM 603 O O . SER A 1 82 ? -16.481 4.368 7.749 1.00 94.44 82 SER A O 1
ATOM 605 N N . SER A 1 83 ? -17.732 2.888 8.903 1.00 91.88 83 SER A N 1
ATOM 606 C CA . SER A 1 83 ? -19.036 3.486 8.588 1.00 91.88 83 SER A CA 1
ATOM 607 C C . SER A 1 83 ? -19.138 4.950 9.041 1.00 91.88 83 SER A C 1
ATOM 609 O O . SER A 1 83 ? -19.761 5.768 8.370 1.00 91.88 83 SER A O 1
A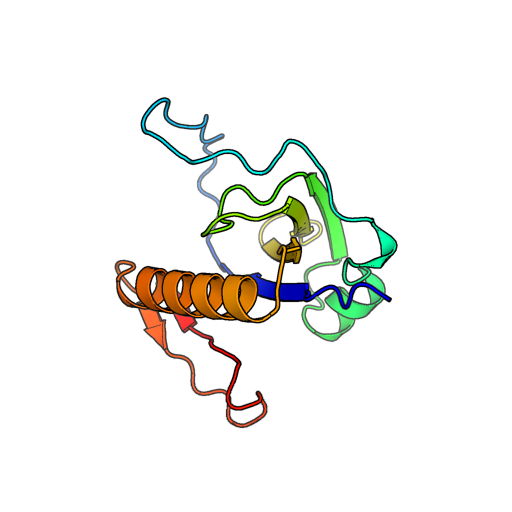TOM 611 N N . ASP A 1 84 ? -18.499 5.287 10.163 1.00 91.44 84 ASP A N 1
ATOM 612 C CA . ASP A 1 84 ? -18.394 6.645 10.716 1.00 91.44 84 ASP A CA 1
ATOM 613 C C . ASP A 1 84 ? -17.209 7.449 10.138 1.00 91.44 84 ASP A C 1
ATOM 615 O O . ASP A 1 84 ? -17.027 8.618 10.477 1.00 91.44 84 ASP A O 1
ATOM 619 N N . LYS A 1 85 ? -16.406 6.833 9.257 1.00 88.88 85 LYS A N 1
ATOM 620 C CA . LYS A 1 85 ? -15.198 7.386 8.622 1.00 88.88 85 LYS A CA 1
ATOM 621 C C . LYS A 1 85 ? -14.078 7.773 9.599 1.00 88.88 85 LYS A C 1
ATOM 623 O O . LYS A 1 85 ? -13.155 8.483 9.201 1.00 88.88 85 LYS A O 1
ATOM 628 N N . SER A 1 86 ? -14.124 7.306 10.849 1.00 88.50 86 SER A N 1
ATOM 629 C CA . SER A 1 86 ? -13.100 7.587 11.866 1.00 88.50 86 SER A CA 1
ATOM 630 C C . SER A 1 86 ? -11.801 6.804 11.656 1.00 88.50 86 SER A C 1
ATOM 632 O O . SER A 1 86 ? -10.737 7.245 12.090 1.00 88.50 86 SER A O 1
ATOM 634 N N . LYS A 1 87 ? -11.862 5.659 10.965 1.00 88.81 87 LYS A N 1
ATOM 635 C CA . LYS A 1 87 ? -10.709 4.813 10.637 1.00 88.81 87 LYS A CA 1
ATOM 636 C C . LYS A 1 87 ? -10.577 4.656 9.130 1.00 88.81 87 LYS A C 1
ATOM 638 O O . LYS A 1 87 ? -11.572 4.558 8.410 1.00 88.81 87 LYS A O 1
ATOM 643 N N . LYS A 1 88 ? -9.330 4.595 8.660 1.00 90.94 88 LYS A N 1
ATOM 644 C CA . LYS A 1 88 ? -8.985 4.476 7.244 1.00 90.94 88 LYS A CA 1
ATOM 645 C C . LYS A 1 88 ? -7.894 3.433 7.033 1.00 90.94 88 LYS A C 1
ATOM 647 O O . LYS A 1 88 ? -6.883 3.442 7.727 1.00 90.94 88 LYS A O 1
ATOM 652 N N . VAL A 1 89 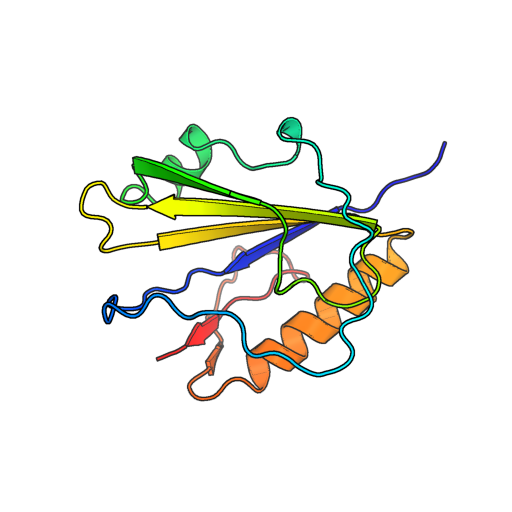? -8.077 2.587 6.030 1.00 92.56 89 VAL A N 1
ATOM 653 C CA . VAL A 1 89 ? -7.073 1.656 5.520 1.00 92.56 89 VAL A CA 1
ATOM 654 C C . VAL A 1 89 ? -6.834 1.997 4.059 1.00 92.56 89 VAL A C 1
ATOM 656 O O . VAL A 1 89 ? -7.746 1.899 3.240 1.00 92.56 89 VAL A O 1
ATOM 659 N N . THR A 1 90 ? -5.613 2.405 3.726 1.00 92.50 90 THR A N 1
ATOM 660 C CA . THR A 1 90 ? -5.222 2.668 2.341 1.00 92.50 90 THR A CA 1
ATOM 661 C C . THR A 1 90 ? -4.375 1.508 1.840 1.00 92.50 90 THR A C 1
ATOM 663 O O . THR A 1 90 ? -3.329 1.197 2.413 1.00 92.50 90 THR A O 1
ATOM 666 N N . MET A 1 91 ? -4.809 0.878 0.755 1.00 91.06 91 MET A N 1
ATOM 667 C CA . MET A 1 91 ? -4.057 -0.176 0.080 1.00 91.06 91 MET A CA 1
ATOM 668 C C . MET A 1 91 ? -3.669 0.287 -1.311 1.00 91.06 91 MET A C 1
ATOM 670 O O . MET A 1 91 ? -4.508 0.798 -2.051 1.00 91.06 91 MET A O 1
AT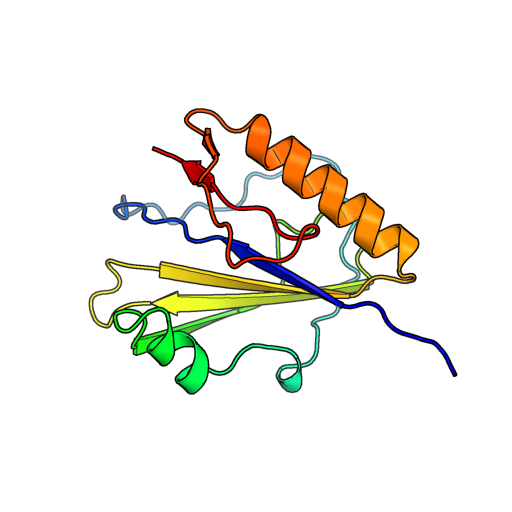OM 674 N N . SER A 1 92 ? -2.405 0.088 -1.670 1.00 91.69 92 SER A N 1
ATOM 675 C CA . SER A 1 92 ? -1.881 0.485 -2.971 1.00 91.69 92 SER A CA 1
ATOM 676 C C . SER A 1 92 ? -1.171 -0.659 -3.679 1.00 91.69 92 SER A C 1
ATOM 678 O O . SER A 1 92 ? -0.568 -1.532 -3.050 1.00 91.69 92 SER A O 1
ATOM 680 N N . VAL A 1 93 ? -1.282 -0.641 -5.003 1.00 91.69 93 VAL A N 1
ATOM 681 C CA . VAL A 1 93 ? -0.627 -1.569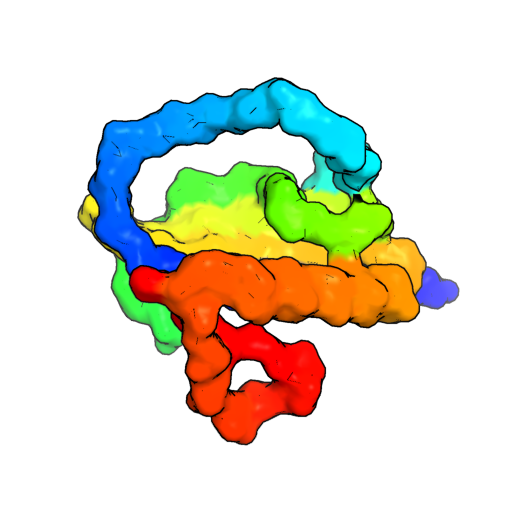 -5.911 1.00 91.69 93 VAL A CA 1
ATOM 682 C C . VAL A 1 93 ? 0.002 -0.784 -7.053 1.00 91.69 93 VAL A C 1
ATOM 684 O O . VAL A 1 93 ? -0.680 -0.056 -7.779 1.00 91.69 93 VAL A O 1
ATOM 687 N N . ASP A 1 94 ? 1.310 -0.956 -7.213 1.00 91.75 94 ASP A N 1
ATOM 688 C CA . ASP A 1 94 ? 2.094 -0.250 -8.219 1.00 91.75 94 ASP A CA 1
ATOM 689 C C . ASP A 1 94 ? 2.761 -1.260 -9.158 1.00 91.75 94 ASP A C 1
ATOM 691 O O . ASP A 1 94 ? 3.342 -2.267 -8.736 1.00 91.75 94 ASP A O 1
ATOM 695 N N . GLN A 1 95 ? 2.652 -0.995 -10.458 1.00 91.06 95 GLN A N 1
ATOM 696 C CA . GLN A 1 95 ? 3.207 -1.828 -11.515 1.00 91.06 95 GLN A CA 1
ATOM 697 C C . GLN A 1 95 ? 4.471 -1.184 -12.076 1.00 91.06 95 GLN A C 1
ATOM 699 O O . GLN A 1 95 ? 4.437 -0.041 -12.530 1.00 91.06 95 GLN A O 1
ATOM 704 N N . TYR A 1 96 ? 5.560 -1.947 -12.146 1.00 91.31 96 TYR A N 1
ATOM 705 C CA . TYR A 1 96 ? 6.850 -1.475 -12.658 1.00 91.31 96 TYR A CA 1
ATOM 706 C C . TYR A 1 96 ? 7.264 -2.209 -13.939 1.00 91.31 96 TYR A C 1
ATOM 708 O O . TYR A 1 96 ? 6.671 -3.221 -14.327 1.00 91.31 96 TYR A O 1
ATOM 716 N N . ALA A 1 97 ? 8.259 -1.665 -14.646 1.00 88.62 97 ALA A N 1
ATOM 717 C CA . ALA A 1 97 ? 8.755 -2.246 -15.894 1.00 88.62 97 ALA A CA 1
ATOM 718 C C . ALA A 1 97 ? 9.522 -3.559 -15.674 1.00 88.62 97 ALA A C 1
ATOM 720 O O . ALA A 1 97 ? 9.460 -4.446 -16.529 1.00 88.62 97 ALA A O 1
ATOM 721 N N . SER A 1 98 ? 10.194 -3.692 -14.530 1.00 86.75 98 SER A N 1
ATOM 722 C CA . SER A 1 98 ? 10.939 -4.881 -14.125 1.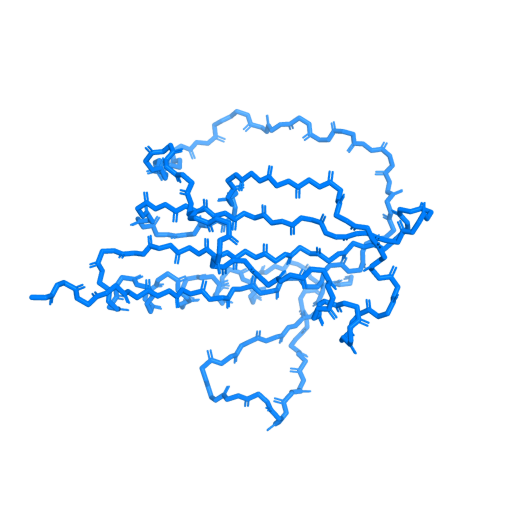00 86.75 98 SER A CA 1
ATOM 723 C C . SER A 1 98 ? 10.825 -5.135 -12.618 1.00 86.75 98 SER A C 1
ATOM 725 O O . SER A 1 98 ? 10.388 -4.272 -11.856 1.00 86.75 98 SER A O 1
ATOM 727 N N . SER A 1 99 ? 11.244 -6.325 -12.177 1.00 87.06 99 SER A N 1
ATOM 728 C CA . SER A 1 99 ? 11.376 -6.633 -10.748 1.00 87.06 99 SER A CA 1
ATOM 729 C C . SER A 1 99 ? 12.433 -5.769 -10.066 1.00 87.06 99 SER A C 1
ATOM 731 O O . SER A 1 99 ? 12.227 -5.368 -8.931 1.00 87.06 99 SER A O 1
ATOM 733 N N . SER A 1 100 ? 13.526 -5.437 -10.762 1.00 87.44 100 SER A N 1
ATOM 734 C CA . SER A 1 100 ? 14.574 -4.564 -10.223 1.00 87.44 100 SER A CA 1
ATOM 735 C C . SER A 1 100 ? 14.045 -3.159 -9.941 1.00 87.44 100 SER A C 1
ATOM 737 O O . SER A 1 100 ? 14.347 -2.596 -8.895 1.00 87.44 100 SER A O 1
ATOM 739 N N . ASP A 1 101 ? 13.220 -2.614 -10.842 1.00 85.31 101 ASP A N 1
ATOM 740 C CA . ASP A 1 101 ? 12.597 -1.300 -10.645 1.00 8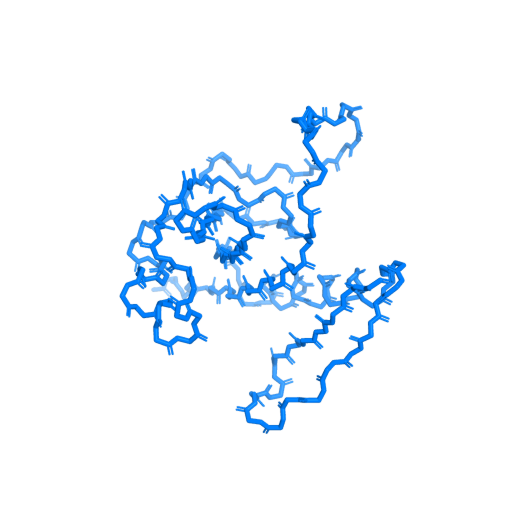5.31 101 ASP A CA 1
ATOM 741 C C . ASP A 1 101 ? 11.626 -1.316 -9.458 1.00 85.31 101 ASP A C 1
ATOM 743 O O . ASP A 1 101 ? 11.597 -0.373 -8.672 1.00 85.31 101 ASP A O 1
ATOM 747 N N . ALA A 1 102 ? 10.853 -2.399 -9.307 1.00 88.88 102 ALA A N 1
ATOM 748 C CA . ALA A 1 102 ? 9.951 -2.573 -8.171 1.00 88.88 102 ALA A CA 1
ATOM 749 C C . ALA A 1 102 ? 10.715 -2.683 -6.840 1.00 88.88 102 ALA A C 1
ATOM 751 O O . ALA A 1 102 ? 10.305 -2.077 -5.853 1.00 88.88 102 ALA A O 1
ATOM 752 N N . SER A 1 103 ? 11.830 -3.422 -6.807 1.00 89.62 103 SER A N 1
ATOM 753 C CA . SER A 1 103 ? 12.684 -3.543 -5.619 1.00 89.62 103 SER A CA 1
ATOM 754 C C . SER A 1 103 ? 13.340 -2.214 -5.244 1.00 89.62 103 SER A C 1
ATOM 756 O O . SER A 1 103 ? 13.300 -1.837 -4.078 1.00 89.62 103 SER A O 1
ATOM 758 N N . ALA A 1 104 ? 13.862 -1.466 -6.220 1.00 89.19 104 ALA A N 1
ATOM 759 C CA . ALA A 1 104 ? 14.430 -0.142 -5.972 1.00 89.19 104 ALA A CA 1
ATOM 760 C C . ALA A 1 104 ? 13.375 0.837 -5.427 1.00 89.19 104 ALA A C 1
ATOM 762 O O . ALA A 1 104 ? 13.630 1.560 -4.466 1.00 89.19 104 ALA A O 1
ATOM 763 N N . ALA A 1 105 ? 12.163 0.814 -5.993 1.00 89.69 105 ALA A N 1
ATOM 764 C CA . ALA A 1 105 ? 11.044 1.602 -5.489 1.00 89.69 105 ALA A CA 1
ATOM 765 C C . ALA A 1 105 ? 10.652 1.195 -4.056 1.00 89.69 105 ALA A C 1
ATOM 767 O O . ALA A 1 105 ? 10.412 2.052 -3.209 1.00 89.69 105 ALA A O 1
ATOM 768 N N . TYR A 1 106 ? 10.632 -0.103 -3.745 1.00 90.06 106 TYR A N 1
ATOM 769 C CA . TYR A 1 106 ? 10.384 -0.577 -2.384 1.00 90.06 106 TYR A CA 1
ATOM 770 C C . TYR A 1 106 ? 11.428 -0.051 -1.387 1.00 90.06 106 TYR A C 1
ATOM 772 O O . TYR A 1 106 ? 11.057 0.501 -0.352 1.00 90.06 106 TYR A O 1
ATOM 780 N N . GLU A 1 107 ? 12.720 -0.169 -1.697 1.00 91.44 107 GLU A N 1
ATOM 781 C CA . GLU A 1 107 ? 13.801 0.313 -0.827 1.00 91.44 107 GLU A CA 1
ATOM 782 C C . GLU A 1 107 ? 13.719 1.827 -0.597 1.00 91.44 107 GLU A C 1
ATOM 784 O O . GLU A 1 107 ? 13.850 2.295 0.537 1.00 91.44 107 GLU A O 1
ATOM 789 N N . GLU A 1 108 ? 13.423 2.594 -1.651 1.00 91.62 108 GLU A N 1
ATOM 790 C CA . GLU A 1 108 ? 13.205 4.037 -1.555 1.00 91.62 108 GLU A CA 1
ATOM 791 C C . GLU A 1 108 ? 12.016 4.369 -0.637 1.00 91.62 108 GLU A C 1
ATOM 793 O O . GLU A 1 108 ? 12.118 5.256 0.216 1.00 91.62 108 GLU A O 1
ATOM 798 N N . ALA A 1 109 ? 10.898 3.647 -0.770 1.00 89.81 109 ALA A N 1
ATOM 799 C CA . ALA A 1 109 ? 9.723 3.833 0.078 1.00 89.81 109 ALA A CA 1
ATOM 800 C C . ALA A 1 109 ? 10.030 3.526 1.553 1.00 89.81 109 ALA A C 1
ATOM 802 O O . ALA A 1 109 ? 9.689 4.326 2.424 1.00 89.81 109 ALA A O 1
ATOM 803 N N . VAL A 1 110 ? 10.734 2.423 1.836 1.00 89.06 110 VAL A N 1
ATOM 804 C CA . VAL A 1 110 ? 11.171 2.062 3.196 1.00 89.06 110 VAL A CA 1
ATOM 805 C C . VAL A 1 110 ? 12.064 3.148 3.790 1.00 89.06 110 VAL A C 1
ATOM 807 O O . VAL A 1 110 ? 11.874 3.545 4.942 1.00 89.06 110 VAL A O 1
ATOM 810 N N . GLN A 1 111 ? 13.021 3.661 3.014 1.00 91.69 111 GLN A N 1
ATOM 811 C CA . GLN A 1 111 ? 13.915 4.712 3.485 1.00 91.69 111 GLN A CA 1
ATOM 812 C C . GLN A 1 111 ? 13.146 5.998 3.804 1.00 91.69 111 GLN A C 1
ATOM 814 O O . GLN A 1 111 ? 13.356 6.582 4.868 1.00 91.69 111 GLN A O 1
ATOM 819 N N . LYS A 1 112 ? 12.202 6.395 2.941 1.00 88.62 112 LYS A N 1
ATOM 820 C CA . LYS A 1 112 ? 11.315 7.541 3.187 1.00 88.62 112 LYS A CA 1
ATOM 821 C C . LYS A 1 112 ? 10.489 7.358 4.459 1.00 88.62 112 LYS A C 1
ATOM 823 O O . LYS A 1 112 ? 10.409 8.288 5.261 1.00 88.62 112 LYS A O 1
ATOM 828 N N . SER A 1 113 ? 9.929 6.168 4.687 1.00 88.00 113 SER A N 1
ATOM 829 C CA . SER A 1 113 ? 9.177 5.872 5.910 1.00 88.00 113 SER A CA 1
ATOM 830 C C . SER A 1 113 ? 10.034 5.988 7.168 1.00 88.00 113 SER A C 1
ATOM 832 O O . SER A 1 113 ? 9.601 6.616 8.125 1.00 88.00 113 SER A O 1
ATOM 834 N N . ARG A 1 114 ? 11.269 5.467 7.162 1.00 90.44 114 ARG A N 1
ATOM 835 C CA . ARG A 1 114 ? 12.195 5.572 8.309 1.00 90.44 114 ARG A CA 1
ATOM 836 C C . ARG A 1 114 ? 12.562 7.010 8.663 1.00 90.44 114 ARG A C 1
ATOM 838 O O . ARG A 1 114 ? 12.855 7.295 9.817 1.00 90.44 114 ARG A O 1
ATOM 845 N N . THR A 1 115 ? 12.573 7.901 7.674 1.00 91.44 115 THR A N 1
ATOM 846 C CA . THR A 1 115 ? 12.864 9.327 7.876 1.00 91.44 115 THR A CA 1
ATOM 847 C C . THR A 1 115 ? 11.635 10.163 8.228 1.00 91.44 115 THR A C 1
ATOM 849 O O . THR A 1 115 ? 11.775 11.357 8.486 1.00 91.44 115 THR A O 1
ATOM 852 N N . ALA A 1 116 ? 10.433 9.577 8.225 1.00 87.94 116 ALA A N 1
ATOM 853 C CA . ALA A 1 116 ? 9.229 10.301 8.603 1.00 87.94 116 ALA A CA 1
ATOM 854 C C . ALA A 1 116 ? 9.271 10.657 10.098 1.00 87.94 116 ALA A C 1
ATOM 856 O O . ALA A 1 116 ? 9.615 9.833 10.948 1.00 87.94 116 ALA A O 1
ATOM 857 N N . GLN A 1 117 ? 8.918 11.899 10.428 1.00 91.00 117 GLN A N 1
ATOM 858 C CA . GLN A 1 117 ? 8.868 12.357 11.814 1.00 91.00 117 GLN A CA 1
ATOM 859 C C . GLN A 1 117 ? 7.849 11.532 12.610 1.00 91.00 117 GLN A C 1
ATOM 861 O O . GLN A 1 117 ? 6.728 11.339 12.149 1.00 91.00 117 GLN A O 1
ATOM 866 N N . GLY A 1 118 ? 8.241 11.055 13.795 1.00 88.12 118 GLY A N 1
ATOM 867 C CA . GLY A 1 118 ? 7.383 10.220 14.646 1.00 88.12 118 GLY A CA 1
ATOM 868 C C . GLY A 1 118 ? 7.280 8.759 14.196 1.00 88.12 118 GLY A C 1
ATOM 869 O O . GLY A 1 118 ? 6.486 8.011 14.760 1.00 88.12 118 GLY A O 1
ATOM 870 N N . PHE A 1 119 ? 8.062 8.335 13.195 1.00 90.31 119 PHE A N 1
ATOM 871 C CA . PHE A 1 119 ? 8.090 6.942 12.764 1.00 90.31 119 PHE A CA 1
ATOM 872 C C . PHE A 1 119 ? 8.709 6.026 13.827 1.00 90.31 119 PHE A C 1
ATOM 874 O O . PHE A 1 119 ? 9.810 6.275 14.318 1.00 90.31 119 PHE A O 1
ATOM 881 N N . SER A 1 120 ? 8.029 4.917 14.109 1.00 87.94 120 SER A N 1
ATOM 882 C CA . SER A 1 120 ? 8.520 3.819 14.933 1.00 87.94 120 SER A CA 1
ATOM 883 C C . SER A 1 120 ? 8.312 2.487 14.202 1.00 87.94 120 SER A C 1
ATOM 885 O O . SER A 1 120 ? 7.188 2.204 13.767 1.00 87.94 120 SER A O 1
ATOM 887 N N . PRO A 1 121 ? 9.357 1.658 14.025 1.00 87.75 121 PRO A N 1
ATOM 888 C CA . PRO A 1 121 ? 9.202 0.337 13.431 1.00 87.75 121 PRO A CA 1
ATOM 889 C C . PRO A 1 121 ? 8.325 -0.553 14.320 1.00 87.75 121 PRO A C 1
ATOM 891 O O . PRO A 1 121 ? 8.338 -0.443 15.544 1.00 87.75 121 PRO A O 1
ATOM 894 N N . VAL A 1 122 ? 7.566 -1.449 13.693 1.00 88.19 122 VAL A N 1
ATOM 895 C CA . VAL A 1 122 ? 6.748 -2.443 14.395 1.00 88.19 122 VAL A CA 1
ATOM 896 C C . VAL A 1 122 ? 7.341 -3.822 14.137 1.00 88.19 122 VAL A C 1
ATOM 898 O O . VAL A 1 122 ? 7.586 -4.193 12.991 1.00 88.19 122 VAL A O 1
ATOM 901 N N . ASP A 1 123 ? 7.556 -4.597 15.197 1.00 83.12 123 ASP A N 1
ATOM 902 C CA . ASP A 1 123 ? 7.992 -5.982 15.053 1.00 83.12 123 ASP A CA 1
ATOM 903 C C . ASP A 1 123 ? 6.839 -6.841 14.527 1.00 83.12 123 ASP A C 1
ATOM 905 O O . ASP A 1 123 ? 5.773 -6.937 15.136 1.00 83.12 123 ASP A O 1
ATOM 909 N N . ALA A 1 124 ? 7.060 -7.483 13.381 1.00 82.44 124 ALA A N 1
ATOM 910 C CA . ALA A 1 124 ? 6.078 -8.347 12.735 1.00 82.44 124 ALA A CA 1
ATOM 911 C C . ALA A 1 124 ? 6.745 -9.642 12.242 1.00 82.44 124 ALA A C 1
ATOM 913 O O . ALA A 1 124 ? 6.990 -9.805 11.044 1.00 82.44 124 ALA A O 1
ATOM 914 N N . PRO A 1 125 ? 7.060 -10.579 13.158 1.00 79.62 125 PRO A N 1
ATOM 915 C CA . PRO A 1 125 ? 7.830 -11.791 12.852 1.00 79.62 125 PRO A CA 1
ATOM 916 C C . PRO A 1 125 ? 7.101 -12.763 11.911 1.00 79.62 125 PRO A C 1
ATOM 918 O O . PRO A 1 125 ? 7.703 -13.682 11.367 1.00 79.62 125 PRO A O 1
ATOM 921 N N . ASN A 1 126 ? 5.795 -12.575 11.729 1.00 84.69 126 ASN A N 1
ATOM 922 C CA . ASN A 1 126 ? 4.952 -13.329 10.808 1.00 84.69 126 ASN A CA 1
ATOM 923 C C . ASN A 1 126 ? 4.950 -12.763 9.376 1.00 84.69 126 ASN A C 1
ATOM 925 O O . ASN A 1 126 ? 4.344 -13.371 8.493 1.00 84.69 126 ASN A O 1
ATOM 929 N N . LEU A 1 127 ? 5.584 -11.613 9.135 1.00 78.56 127 LEU A N 1
ATOM 930 C CA . LEU A 1 127 ? 5.791 -11.092 7.788 1.00 78.56 127 LEU A CA 1
ATOM 931 C C . LEU A 1 127 ? 7.097 -11.643 7.200 1.00 78.56 127 LEU A C 1
ATOM 933 O O . LEU A 1 127 ? 8.065 -11.905 7.909 1.00 78.56 127 LEU A O 1
ATOM 937 N N . GLY A 1 128 ? 7.130 -11.829 5.879 1.00 78.56 128 GLY A N 1
ATOM 938 C CA . GLY A 1 128 ? 8.352 -12.244 5.189 1.00 78.56 128 GLY A CA 1
ATOM 939 C C . GLY A 1 128 ? 9.454 -11.180 5.271 1.00 78.56 128 GLY A C 1
ATOM 940 O O . GLY A 1 128 ? 9.173 -9.999 5.448 1.00 78.56 128 GLY A O 1
ATOM 941 N N . LEU A 1 129 ? 10.709 -11.587 5.044 1.00 75.19 129 LEU A N 1
ATOM 942 C CA . LEU A 1 129 ? 11.900 -10.712 5.102 1.00 75.19 129 LEU A CA 1
ATOM 943 C C . LEU A 1 129 ? 11.853 -9.494 4.158 1.00 75.19 129 LEU A C 1
ATOM 945 O O . LEU A 1 129 ? 12.651 -8.574 4.292 1.00 75.19 129 LEU A O 1
ATOM 949 N N . GLN A 1 130 ? 10.944 -9.504 3.182 1.00 75.94 130 GLN A N 1
ATOM 950 C CA . GLN A 1 130 ? 10.755 -8.444 2.188 1.00 75.94 130 GLN A CA 1
ATOM 951 C C . GLN A 1 130 ? 9.556 -7.539 2.510 1.00 75.94 130 GLN A C 1
ATOM 953 O O . GLN A 1 130 ? 9.070 -6.828 1.636 1.00 75.94 130 GLN A O 1
ATOM 958 N N . ALA A 1 131 ? 9.056 -7.588 3.744 1.00 84.56 131 ALA A N 1
ATOM 959 C CA . ALA A 1 131 ? 8.017 -6.701 4.237 1.00 84.56 131 ALA A CA 1
ATOM 960 C C . ALA A 1 131 ? 8.591 -5.704 5.246 1.00 84.56 131 ALA A C 1
ATOM 962 O O . ALA A 1 131 ? 9.559 -5.979 5.955 1.00 84.56 131 ALA A O 1
ATOM 963 N N . PHE A 1 132 ? 7.948 -4.548 5.329 1.00 86.75 132 PHE A N 1
ATOM 964 C CA . PHE A 1 132 ? 8.289 -3.487 6.258 1.00 86.75 132 PHE A CA 1
ATOM 965 C C . PHE A 1 132 ? 7.005 -2.925 6.853 1.00 86.75 132 PHE A C 1
ATOM 967 O O . PHE A 1 132 ? 6.015 -2.735 6.145 1.00 86.75 132 PHE A O 1
ATOM 974 N N . ILE A 1 133 ? 7.024 -2.663 8.156 1.00 87.88 133 ILE A N 1
ATOM 975 C CA . ILE A 1 133 ? 5.893 -2.104 8.883 1.00 87.88 133 ILE A CA 1
ATOM 976 C C . ILE A 1 133 ? 6.398 -1.143 9.957 1.00 87.88 133 ILE A C 1
ATOM 978 O O . ILE A 1 133 ? 7.432 -1.352 10.593 1.00 87.88 133 ILE A O 1
ATOM 982 N N . GLY A 1 134 ? 5.645 -0.072 10.154 1.00 88.00 134 GLY A N 1
ATOM 983 C CA . GLY A 1 134 ? 5.838 0.842 11.260 1.00 88.00 134 GLY A CA 1
ATOM 984 C C . GLY A 1 134 ? 4.632 1.746 11.435 1.00 88.00 134 GLY A C 1
ATOM 985 O O . GLY A 1 134 ? 3.733 1.777 10.592 1.00 88.00 134 GLY A O 1
ATOM 986 N N . ALA A 1 135 ? 4.621 2.455 12.551 1.00 88.25 135 ALA A N 1
ATOM 987 C CA . ALA A 1 135 ? 3.598 3.418 12.913 1.00 88.25 135 ALA A CA 1
ATOM 988 C C . ALA A 1 135 ? 4.194 4.827 12.918 1.00 88.25 135 ALA A C 1
ATOM 990 O O . ALA A 1 135 ? 5.393 4.998 13.116 1.00 88.25 135 ALA A O 1
ATOM 991 N N . VAL A 1 136 ? 3.346 5.828 12.710 1.00 84.56 136 VAL A N 1
ATOM 992 C CA . VAL A 1 136 ? 3.684 7.237 12.926 1.00 84.56 136 VAL A CA 1
ATOM 993 C C . VAL A 1 136 ? 2.741 7.757 14.002 1.00 84.56 136 VAL A C 1
ATOM 995 O O . VAL A 1 136 ? 1.528 7.570 13.873 1.00 84.56 136 VAL A O 1
ATOM 998 N N . THR A 1 137 ? 3.292 8.358 15.055 1.00 76.88 137 THR A N 1
ATOM 999 C CA . THR A 1 137 ? 2.548 8.893 16.209 1.00 76.88 137 THR A CA 1
ATOM 1000 C C . THR A 1 137 ? 2.935 10.325 16.510 1.00 76.88 137 THR A C 1
ATOM 1002 O O . THR A 1 137 ? 4.149 10.615 16.408 1.00 76.88 137 THR A O 1
#

pLDDT: mean 76.25, std 23.14, range [28.14, 96.06]